Protein AF-A0A7V5PXX8-F1 (afdb_monomer_lite)

Structure (mmCIF, N/CA/C/O backbone):
data_AF-A0A7V5PXX8-F1
#
_entry.id   AF-A0A7V5PXX8-F1
#
loop_
_atom_site.group_PDB
_atom_site.id
_atom_site.type_symbol
_atom_site.label_atom_id
_atom_site.label_alt_id
_atom_site.label_comp_id
_atom_site.label_asym_id
_atom_site.label_entity_id
_atom_site.label_seq_id
_atom_site.pdbx_PDB_ins_code
_atom_site.Cartn_x
_atom_site.Cartn_y
_atom_site.Cartn_z
_atom_site.occupancy
_atom_site.B_iso_or_equiv
_atom_site.auth_seq_id
_atom_site.auth_comp_id
_atom_site.auth_asym_id
_atom_site.auth_atom_id
_atom_site.pdbx_PDB_model_num
ATOM 1 N N . MET A 1 1 ? 6.708 -1.322 14.757 1.00 87.81 1 MET A N 1
ATOM 2 C CA . MET A 1 1 ? 5.389 -0.901 15.282 1.00 87.81 1 MET A CA 1
ATOM 3 C C . MET A 1 1 ? 5.395 0.615 15.284 1.00 87.81 1 MET A C 1
ATOM 5 O O . MET A 1 1 ? 6.443 1.170 15.577 1.00 87.81 1 MET A O 1
ATOM 9 N N . TRP A 1 2 ? 4.291 1.240 14.886 1.00 95.25 2 TRP A N 1
ATOM 10 C CA . TRP A 1 2 ? 4.149 2.684 14.737 1.00 95.25 2 TRP A CA 1
ATOM 11 C C . TRP A 1 2 ? 3.068 3.132 15.713 1.00 95.25 2 TRP A C 1
ATOM 13 O O . TRP A 1 2 ? 1.995 2.532 15.759 1.00 95.25 2 TRP A O 1
ATOM 23 N N . ASP A 1 3 ? 3.369 4.158 16.490 1.00 96.81 3 ASP A N 1
ATOM 24 C CA . ASP A 1 3 ? 2.485 4.805 17.465 1.00 96.81 3 ASP A CA 1
ATOM 25 C C . ASP A 1 3 ? 1.883 6.116 16.927 1.00 96.81 3 ASP A C 1
ATOM 27 O O . ASP A 1 3 ? 1.147 6.814 17.620 1.00 96.81 3 ASP A O 1
ATOM 31 N N . SER A 1 4 ? 2.161 6.433 15.661 1.00 97.25 4 SER A N 1
ATOM 32 C CA . SER A 1 4 ? 1.631 7.586 14.941 1.00 97.25 4 SER A CA 1
ATOM 33 C C . SER A 1 4 ? 1.328 7.242 13.477 1.00 97.25 4 SER A C 1
ATOM 35 O O . SER A 1 4 ? 1.958 6.341 12.902 1.00 97.25 4 SER A O 1
ATOM 37 N N . PRO A 1 5 ? 0.354 7.933 12.853 1.00 97.31 5 PRO A N 1
ATOM 38 C CA . PRO A 1 5 ? 0.097 7.795 11.426 1.00 97.31 5 PRO A CA 1
ATOM 39 C C . PRO A 1 5 ? 1.306 8.262 10.609 1.00 97.31 5 PRO A C 1
ATOM 41 O O . PRO A 1 5 ? 2.093 9.108 11.033 1.00 97.31 5 PRO A O 1
ATOM 44 N N . SER A 1 6 ? 1.445 7.727 9.402 1.00 97.19 6 SER A N 1
ATOM 45 C CA . SER A 1 6 ? 2.572 8.029 8.520 1.00 97.19 6 SER A CA 1
ATOM 46 C C . SER A 1 6 ? 2.203 9.110 7.511 1.00 97.19 6 SER A C 1
ATOM 48 O O . SER A 1 6 ? 1.180 9.021 6.837 1.00 97.19 6 SER A O 1
ATOM 50 N N . ARG A 1 7 ? 3.054 10.133 7.379 1.00 95.12 7 ARG A N 1
ATOM 51 C CA . ARG A 1 7 ? 2.859 11.232 6.416 1.00 95.12 7 ARG A CA 1
ATOM 52 C C . ARG A 1 7 ? 2.931 10.755 4.964 1.00 95.12 7 ARG A C 1
ATOM 54 O O . ARG A 1 7 ? 2.275 11.318 4.096 1.00 95.12 7 ARG A O 1
ATOM 61 N N . ASP A 1 8 ? 3.765 9.758 4.703 1.00 94.06 8 ASP A N 1
ATOM 62 C CA . ASP A 1 8 ? 4.087 9.280 3.366 1.00 94.06 8 ASP A CA 1
ATOM 63 C C . ASP A 1 8 ? 4.500 7.798 3.394 1.00 94.06 8 ASP A C 1
ATOM 65 O O . ASP A 1 8 ? 4.494 7.130 4.433 1.00 94.06 8 ASP A O 1
ATOM 69 N N . ALA A 1 9 ? 4.856 7.278 2.219 1.00 93.94 9 ALA A N 1
ATOM 70 C CA . ALA A 1 9 ? 5.164 5.870 2.014 1.00 93.94 9 ALA A CA 1
ATOM 71 C C . ALA A 1 9 ? 6.408 5.370 2.776 1.00 93.94 9 ALA A C 1
ATOM 73 O O . ALA A 1 9 ? 6.590 4.154 2.878 1.00 93.94 9 ALA A O 1
ATOM 74 N N . PHE A 1 10 ? 7.247 6.252 3.337 1.00 94.19 10 PHE A N 1
ATOM 75 C CA . PHE A 1 10 ? 8.399 5.826 4.141 1.00 94.19 10 PHE A CA 1
ATOM 76 C C . PHE A 1 10 ? 7.980 5.145 5.450 1.00 94.19 10 PHE A C 1
ATOM 78 O O . PHE A 1 10 ? 8.736 4.341 5.986 1.00 94.19 10 PHE A O 1
ATOM 85 N N . GLY A 1 11 ? 6.764 5.407 5.939 1.00 94.19 11 GLY A N 1
ATOM 86 C CA . GLY A 1 11 ? 6.184 4.705 7.087 1.00 94.19 11 GLY A CA 1
ATOM 87 C C . GLY A 1 11 ? 5.391 3.443 6.728 1.00 94.19 11 GLY A C 1
ATOM 88 O O . GLY A 1 11 ? 4.678 2.902 7.574 1.00 94.19 11 GLY A O 1
ATOM 89 N N . SER A 1 12 ? 5.468 2.983 5.476 1.00 96.75 12 SER A N 1
ATOM 90 C CA . SER A 1 12 ? 4.686 1.837 5.013 1.00 96.75 12 SER A CA 1
ATOM 91 C C . SER A 1 12 ? 5.174 0.497 5.554 1.00 96.75 12 SER A C 1
ATOM 93 O O . SER A 1 12 ? 6.360 0.266 5.788 1.00 96.75 12 SER A O 1
ATOM 95 N N . MET A 1 13 ? 4.225 -0.419 5.715 1.00 97.38 13 MET A N 1
ATOM 96 C CA . MET A 1 13 ? 4.478 -1.820 6.014 1.00 97.38 13 MET A CA 1
ATOM 97 C C . MET A 1 13 ? 4.368 -2.632 4.727 1.00 97.38 13 MET A C 1
ATOM 99 O O . MET A 1 13 ? 3.307 -2.605 4.092 1.00 97.38 13 MET A O 1
ATOM 103 N N . PRO A 1 14 ? 5.432 -3.344 4.328 1.00 96.69 14 PRO A N 1
ATOM 104 C CA . PRO A 1 14 ? 5.365 -4.272 3.215 1.00 96.69 14 PRO A CA 1
ATOM 105 C C . PRO A 1 14 ? 4.707 -5.588 3.647 1.00 96.69 14 PRO A C 1
ATOM 107 O O . PRO A 1 14 ? 5.037 -6.141 4.695 1.00 96.69 14 PRO A O 1
ATOM 110 N N . LEU A 1 15 ? 3.797 -6.106 2.825 1.00 97.69 15 LEU A N 1
ATOM 111 C CA . LEU A 1 15 ? 3.202 -7.439 2.962 1.00 97.69 15 LEU A CA 1
ATOM 112 C C . LEU A 1 15 ? 2.752 -7.969 1.596 1.00 97.69 15 LEU A C 1
ATOM 114 O O . LEU A 1 15 ? 2.700 -7.219 0.623 1.00 97.69 15 LEU A O 1
ATOM 118 N N . GLY A 1 16 ? 2.469 -9.265 1.489 1.00 97.44 16 GLY A N 1
ATOM 119 C CA . GLY A 1 16 ? 2.127 -9.885 0.211 1.00 97.44 16 GLY A CA 1
ATOM 120 C C . GLY A 1 16 ? 1.969 -11.398 0.293 1.00 97.44 16 GLY A C 1
ATOM 121 O O . GLY A 1 16 ? 2.219 -11.993 1.338 1.00 97.44 16 GLY A O 1
ATOM 122 N N . ASN A 1 17 ? 1.589 -12.007 -0.829 1.00 97.00 17 ASN A N 1
ATOM 123 C CA . ASN A 1 17 ? 1.401 -13.457 -0.973 1.00 97.00 17 ASN A CA 1
ATOM 124 C C . ASN A 1 17 ? 2.449 -14.121 -1.892 1.00 97.00 17 ASN A C 1
ATOM 126 O O . ASN A 1 17 ? 2.256 -15.239 -2.354 1.00 97.00 17 ASN A O 1
ATOM 130 N N . GLY A 1 18 ? 3.539 -13.415 -2.204 1.00 94.62 18 GLY A N 1
ATOM 131 C CA . GLY A 1 18 ? 4.590 -13.878 -3.118 1.00 94.62 18 GLY A CA 1
ATOM 132 C C . GLY A 1 18 ? 4.375 -13.488 -4.583 1.00 94.62 18 GLY A C 1
ATOM 133 O O . GLY A 1 18 ? 5.355 -13.357 -5.308 1.00 94.62 18 GLY A O 1
ATOM 134 N N . GLN A 1 19 ? 3.136 -13.211 -5.001 1.00 95.75 19 GLN A N 1
ATOM 135 C CA . GLN A 1 19 ? 2.830 -12.673 -6.331 1.00 95.75 19 GLN A CA 1
ATOM 136 C C . GLN A 1 19 ? 2.412 -11.202 -6.266 1.00 95.75 19 GLN A C 1
ATOM 138 O O . GLN A 1 19 ? 2.927 -10.373 -7.013 1.00 95.75 19 GLN A O 1
ATOM 143 N N . ILE A 1 20 ? 1.473 -10.875 -5.378 1.00 97.88 20 ILE A N 1
ATOM 144 C CA . ILE A 1 20 ? 1.003 -9.520 -5.095 1.00 97.88 20 ILE A CA 1
ATOM 145 C C . ILE A 1 20 ? 1.734 -9.019 -3.853 1.00 97.88 20 ILE A C 1
ATOM 147 O O . ILE A 1 20 ? 1.746 -9.676 -2.809 1.00 97.88 20 ILE A O 1
ATOM 151 N N . GLY A 1 21 ? 2.323 -7.834 -3.969 1.00 97.38 21 GLY A N 1
ATOM 152 C CA . GLY A 1 21 ? 2.951 -7.113 -2.872 1.00 97.38 21 GLY A CA 1
ATOM 153 C C . GLY A 1 21 ? 2.279 -5.765 -2.662 1.00 97.38 21 GLY A C 1
ATOM 154 O O . GLY A 1 21 ? 1.936 -5.073 -3.622 1.00 97.38 21 GLY A O 1
ATOM 155 N N . VAL A 1 22 ? 2.127 -5.366 -1.405 1.00 97.88 22 VAL A N 1
ATOM 156 C CA . VAL A 1 22 ? 1.565 -4.072 -1.031 1.00 97.88 22 VAL A CA 1
ATOM 157 C C . VAL A 1 22 ? 2.467 -3.339 -0.053 1.00 97.88 22 VAL A C 1
ATOM 159 O O . VAL A 1 22 ? 3.101 -3.942 0.809 1.00 97.88 22 VAL A O 1
ATOM 162 N N . ASN A 1 23 ? 2.515 -2.019 -0.197 1.00 97.81 23 ASN A N 1
ATOM 163 C CA . ASN A 1 23 ? 3.129 -1.104 0.761 1.00 97.81 23 ASN A CA 1
ATOM 164 C C . ASN A 1 23 ? 2.000 -0.279 1.367 1.00 97.81 23 ASN A C 1
ATOM 166 O O . ASN A 1 23 ? 1.459 0.568 0.661 1.00 97.81 23 ASN A O 1
ATOM 170 N N . ALA A 1 24 ? 1.626 -0.542 2.618 1.00 98.31 24 ALA A N 1
ATOM 171 C CA . ALA A 1 24 ? 0.422 0.021 3.229 1.00 98.31 24 ALA A CA 1
ATOM 172 C C . ALA A 1 24 ? 0.727 0.876 4.467 1.00 98.31 24 ALA A C 1
ATOM 174 O O . ALA A 1 24 ? 1.602 0.528 5.260 1.00 98.31 24 ALA A O 1
ATOM 175 N N . TRP A 1 25 ? 0.008 1.986 4.639 1.00 98.25 25 TRP A N 1
ATOM 176 C CA . TRP A 1 25 ? 0.068 2.838 5.831 1.00 98.25 25 TRP A CA 1
ATOM 177 C C . TRP A 1 25 ? -1.231 3.623 6.032 1.00 98.25 25 TRP A C 1
ATOM 179 O O . TRP A 1 25 ? -2.005 3.822 5.097 1.00 98.25 25 TRP A O 1
ATOM 189 N N . VAL A 1 26 ? -1.461 4.091 7.256 1.00 98.31 26 VAL A N 1
ATOM 190 C CA . VAL A 1 26 ? -2.529 5.043 7.578 1.00 98.31 26 VAL A CA 1
ATOM 191 C C . VAL A 1 26 ? -1.962 6.462 7.602 1.00 98.31 26 VAL A C 1
ATOM 193 O O . VAL A 1 26 ? -0.962 6.725 8.271 1.00 98.31 26 VAL A O 1
ATOM 196 N N . GLU A 1 27 ? -2.597 7.372 6.868 1.00 97.69 27 GLU A N 1
ATOM 197 C CA . GLU A 1 27 ? -2.282 8.806 6.859 1.00 97.69 27 GLU A CA 1
ATOM 198 C C . GLU A 1 27 ? -2.889 9.532 8.078 1.00 97.69 27 GLU A C 1
ATOM 200 O O . GLU A 1 27 ? -3.846 9.030 8.671 1.00 97.69 27 GLU A O 1
ATOM 205 N N . PRO A 1 28 ? -2.422 10.749 8.439 1.00 97.00 28 PRO A N 1
ATOM 206 C CA . PRO A 1 28 ? -3.004 11.540 9.536 1.00 97.00 28 PRO A CA 1
ATOM 207 C C . PRO A 1 28 ? -4.499 11.866 9.381 1.00 97.00 28 PRO A C 1
ATOM 209 O O . PRO A 1 28 ? -5.167 12.236 10.338 1.00 97.00 28 PRO A O 1
ATOM 212 N N . SER A 1 29 ? -5.040 11.725 8.172 1.00 95.75 29 SER A N 1
ATOM 213 C CA . SER A 1 29 ? -6.475 11.824 7.885 1.00 95.75 29 SER A CA 1
ATOM 214 C C . SER A 1 29 ? -7.291 10.622 8.393 1.00 95.75 29 SER A C 1
ATOM 216 O O . SER A 1 29 ? -8.518 10.654 8.353 1.00 95.75 29 SER A O 1
ATOM 218 N N . GLY A 1 30 ? -6.639 9.539 8.831 1.00 96.12 30 GLY A N 1
ATOM 219 C CA . GLY A 1 30 ? -7.280 8.259 9.145 1.00 96.12 30 GLY A CA 1
ATOM 220 C C . GLY A 1 30 ? -7.605 7.416 7.911 1.00 96.12 30 GLY A C 1
ATOM 221 O O . GLY A 1 30 ? -8.309 6.414 8.021 1.00 96.12 30 GLY A O 1
ATOM 222 N N . HIS A 1 31 ? -7.112 7.807 6.734 1.00 97.19 31 HIS A N 1
ATOM 223 C CA . HIS A 1 31 ? -7.237 7.014 5.518 1.00 97.19 31 HIS A CA 1
ATOM 224 C C . HIS A 1 31 ? -6.159 5.937 5.471 1.00 97.19 31 HIS A C 1
ATOM 226 O O . HIS A 1 31 ? -4.976 6.234 5.637 1.00 97.19 31 HIS A O 1
ATOM 232 N N . LEU A 1 32 ? -6.557 4.703 5.170 1.00 98.19 32 LEU A N 1
ATOM 233 C CA . LEU A 1 32 ? -5.611 3.667 4.777 1.00 98.19 32 LEU A CA 1
ATOM 234 C C . LEU A 1 32 ? -5.272 3.857 3.309 1.00 98.19 32 LEU A C 1
ATOM 236 O O . LEU A 1 32 ? -6.161 3.945 2.464 1.00 98.19 32 LEU A O 1
ATOM 240 N N . VAL A 1 33 ? -3.987 3.884 3.003 1.00 98.12 33 VAL A N 1
ATOM 241 C CA . VAL A 1 33 ? -3.487 3.959 1.638 1.00 98.12 33 VAL A CA 1
ATOM 242 C C . VAL A 1 33 ? -2.470 2.858 1.409 1.00 98.12 33 VAL A C 1
ATOM 244 O O . VAL A 1 33 ? -1.711 2.488 2.307 1.00 98.12 33 VAL A O 1
ATOM 247 N N . PHE A 1 34 ? -2.464 2.304 0.203 1.00 98.06 34 PHE A N 1
ATOM 248 C CA . PHE A 1 34 ? -1.467 1.314 -0.165 1.00 98.06 34 PHE A CA 1
ATOM 249 C C . PHE A 1 34 ? -1.160 1.308 -1.654 1.00 98.06 34 PHE A C 1
ATOM 251 O O . PHE A 1 34 ? -2.022 1.587 -2.485 1.00 98.06 34 PHE A O 1
ATOM 258 N N . TYR A 1 35 ? 0.078 0.961 -1.991 1.00 97.00 35 TYR A N 1
ATOM 259 C CA . TYR A 1 35 ? 0.473 0.678 -3.369 1.00 97.00 35 TYR A CA 1
ATOM 260 C C . TYR A 1 35 ? 0.284 -0.791 -3.690 1.00 97.00 35 TYR A C 1
ATOM 262 O O . TYR A 1 35 ? 0.595 -1.634 -2.852 1.00 97.00 35 TYR A O 1
ATOM 270 N N . ILE A 1 36 ? -0.144 -1.091 -4.913 1.00 96.19 36 ILE A N 1
ATOM 271 C CA . ILE A 1 36 ? -0.220 -2.458 -5.431 1.00 96.19 36 ILE A CA 1
ATOM 272 C C . ILE A 1 36 ? 0.975 -2.699 -6.352 1.00 96.19 36 ILE A C 1
ATOM 274 O O . ILE A 1 36 ? 1.224 -1.922 -7.271 1.00 96.19 36 ILE A O 1
ATOM 278 N N . GLY A 1 37 ? 1.720 -3.774 -6.119 1.00 95.00 37 GLY A N 1
ATOM 279 C CA . GLY A 1 37 ? 2.696 -4.322 -7.057 1.00 95.00 37 GLY A CA 1
ATOM 280 C C . GLY A 1 37 ? 2.403 -5.793 -7.331 1.00 95.00 37 GLY A C 1
ATOM 281 O O . GLY A 1 37 ? 1.845 -6.484 -6.477 1.00 95.00 37 GLY A O 1
ATOM 282 N N . ARG A 1 38 ? 2.794 -6.273 -8.511 1.00 95.19 38 ARG A N 1
ATOM 283 C CA . ARG A 1 38 ? 2.746 -7.693 -8.865 1.00 95.19 38 ARG A CA 1
ATOM 284 C C . ARG A 1 38 ? 4.085 -8.097 -9.475 1.00 95.19 38 ARG A C 1
ATOM 286 O O . ARG A 1 38 ? 4.760 -7.261 -10.057 1.00 95.19 38 ARG A O 1
ATOM 293 N N . THR A 1 39 ? 4.504 -9.348 -9.344 1.00 94.38 39 THR A N 1
ATOM 294 C CA . THR A 1 39 ? 5.804 -9.810 -9.883 1.00 94.38 39 THR A CA 1
ATOM 295 C C . THR A 1 39 ? 5.914 -9.709 -11.408 1.00 94.38 39 THR A C 1
ATOM 297 O O . THR A 1 39 ? 7.010 -9.713 -11.962 1.00 94.38 39 THR A O 1
ATOM 300 N N . ASP A 1 40 ? 4.778 -9.615 -12.087 1.00 93.75 40 ASP A N 1
ATOM 301 C CA . ASP A 1 40 ? 4.634 -9.545 -13.536 1.00 93.75 40 ASP A CA 1
ATOM 302 C C . ASP A 1 40 ? 4.005 -8.214 -14.010 1.00 93.75 40 ASP A C 1
ATOM 304 O O . ASP A 1 40 ? 3.563 -8.123 -15.153 1.00 93.75 40 ASP A O 1
ATOM 308 N N . SER A 1 41 ? 3.971 -7.162 -13.177 1.00 92.81 41 SER A N 1
ATOM 309 C CA . SER A 1 41 ? 3.502 -5.824 -13.582 1.00 92.81 41 SER A CA 1
ATOM 310 C C . SER A 1 41 ? 4.578 -5.032 -14.334 1.00 92.81 41 SER A C 1
ATOM 312 O O . SER A 1 41 ? 4.953 -3.929 -13.933 1.00 92.81 41 SER A O 1
ATOM 314 N N . TRP A 1 42 ? 5.097 -5.617 -15.413 1.00 91.56 42 TRP A N 1
ATOM 315 C CA . TRP A 1 42 ? 6.117 -5.004 -16.262 1.00 91.56 42 TRP A CA 1
ATOM 316 C C . TRP A 1 42 ? 5.495 -4.042 -17.273 1.00 91.56 42 TRP A C 1
ATOM 318 O O . TRP A 1 42 ? 4.510 -4.369 -17.933 1.00 91.56 42 TRP A O 1
ATOM 328 N N . GLY A 1 43 ? 6.083 -2.853 -17.385 1.00 88.75 43 GLY A N 1
ATOM 329 C CA . GLY A 1 43 ? 5.771 -1.896 -18.443 1.00 88.75 43 GLY A CA 1
ATOM 330 C C . GLY A 1 43 ? 6.474 -2.227 -19.760 1.00 88.75 43 GLY A C 1
ATOM 331 O O . GLY A 1 43 ? 7.440 -2.989 -19.794 1.00 88.75 43 GLY A O 1
ATOM 332 N N . ASP A 1 44 ? 6.024 -1.576 -20.827 1.00 88.62 44 ASP A N 1
ATOM 333 C CA . ASP A 1 44 ? 6.613 -1.591 -22.175 1.00 88.62 44 ASP A CA 1
ATOM 334 C C . ASP A 1 44 ? 8.110 -1.240 -22.209 1.00 88.62 44 ASP A C 1
ATOM 336 O O . ASP A 1 44 ? 8.860 -1.777 -23.019 1.00 88.62 44 ASP A O 1
ATOM 340 N N . ASN A 1 45 ? 8.562 -0.404 -21.276 1.00 90.75 45 ASN A N 1
ATOM 341 C CA . ASN A 1 45 ? 9.967 -0.023 -21.131 1.00 90.75 45 ASN A CA 1
ATOM 342 C C . ASN A 1 45 ? 10.826 -1.046 -20.368 1.00 90.75 45 ASN A C 1
ATOM 344 O O . ASN A 1 45 ? 11.996 -0.775 -20.105 1.00 90.75 45 ASN A O 1
ATOM 348 N N . GLY A 1 46 ? 10.273 -2.203 -19.988 1.00 89.62 46 GLY A N 1
ATOM 349 C CA . GLY A 1 46 ? 11.004 -3.227 -19.237 1.00 89.62 46 GLY A CA 1
ATOM 350 C C . GLY A 1 46 ? 11.235 -2.858 -17.771 1.00 89.62 46 GLY A C 1
ATOM 351 O O . GLY A 1 46 ? 12.222 -3.275 -17.178 1.00 89.62 46 GLY A O 1
ATOM 352 N N . ARG A 1 47 ? 10.323 -2.090 -17.163 1.00 89.50 47 ARG A N 1
ATOM 353 C CA . ARG A 1 47 ? 10.372 -1.729 -15.736 1.00 89.50 47 ARG A CA 1
ATOM 354 C C . ARG A 1 47 ? 9.287 -2.443 -14.949 1.00 89.50 47 ARG A C 1
ATOM 356 O O . ARG A 1 47 ? 8.147 -2.505 -15.405 1.00 89.50 47 ARG A O 1
ATOM 363 N N . LEU A 1 48 ? 9.609 -2.901 -13.740 1.00 90.19 48 LEU A N 1
ATOM 364 C CA . LEU A 1 48 ? 8.606 -3.395 -12.799 1.00 90.19 48 LEU A CA 1
ATOM 365 C C . LEU A 1 48 ? 7.862 -2.210 -12.168 1.00 90.19 48 LEU A C 1
ATOM 367 O O . LEU A 1 48 ? 8.456 -1.389 -11.469 1.00 90.19 48 LEU A O 1
ATOM 371 N N . LEU A 1 49 ? 6.556 -2.112 -12.407 1.00 90.56 49 LEU A N 1
ATOM 372 C CA . LEU A 1 49 ? 5.746 -0.961 -12.012 1.00 90.56 49 LEU A CA 1
ATOM 373 C C . LEU A 1 49 ? 4.870 -1.268 -10.797 1.00 90.56 49 LEU A C 1
ATOM 375 O O . LEU A 1 49 ? 4.392 -2.389 -10.616 1.00 90.56 49 LEU A O 1
ATOM 379 N N . LYS A 1 50 ? 4.575 -0.241 -9.993 1.00 91.75 50 LYS A N 1
ATOM 380 C CA . LYS A 1 50 ? 3.383 -0.271 -9.136 1.00 91.75 50 LYS A CA 1
ATOM 381 C C . LYS A 1 50 ? 2.159 0.001 -10.012 1.00 91.75 50 LYS A C 1
ATOM 383 O O . LYS A 1 50 ? 2.163 0.937 -10.811 1.00 91.75 50 LYS A O 1
ATOM 388 N N . LEU A 1 51 ? 1.116 -0.800 -9.828 1.00 91.12 51 LEU A N 1
ATOM 389 C CA . LEU A 1 51 ? -0.126 -0.723 -10.598 1.00 91.12 51 LEU A CA 1
ATOM 390 C C . LEU A 1 51 ? -0.969 0.503 -10.231 1.00 91.12 51 LEU A C 1
ATOM 392 O O . LEU A 1 51 ? -1.716 1.008 -11.058 1.00 91.12 51 LEU A O 1
ATOM 396 N N . GLY A 1 52 ? -0.842 0.997 -9.001 1.00 92.38 52 GLY A N 1
ATOM 397 C CA . GLY A 1 52 ? -1.531 2.199 -8.547 1.00 92.38 52 GLY A CA 1
ATOM 398 C C . GLY A 1 52 ? -1.546 2.315 -7.030 1.00 92.38 52 GLY A C 1
ATOM 399 O O . GLY A 1 52 ? -1.067 1.421 -6.317 1.00 92.38 52 GLY A O 1
ATOM 400 N N . ARG A 1 53 ? -2.110 3.424 -6.539 1.00 95.31 53 ARG A N 1
ATOM 401 C CA . ARG A 1 53 ? -2.426 3.619 -5.122 1.00 95.31 53 ARG A CA 1
ATOM 402 C C . ARG A 1 53 ? -3.912 3.373 -4.896 1.00 95.31 53 ARG A C 1
ATOM 404 O O . ARG A 1 53 ? -4.739 3.884 -5.637 1.00 95.31 53 ARG A O 1
ATOM 411 N N . VAL A 1 54 ? -4.255 2.634 -3.853 1.00 97.31 54 VAL A N 1
ATOM 412 C CA . VAL A 1 54 ? -5.628 2.518 -3.359 1.00 97.31 54 VAL A CA 1
ATOM 413 C C . VAL A 1 54 ? -5.754 3.320 -2.075 1.00 97.31 54 VAL A C 1
ATOM 415 O O . VAL A 1 54 ? -4.849 3.299 -1.239 1.00 97.31 54 VAL A O 1
ATOM 418 N N . ARG A 1 55 ? -6.880 4.014 -1.921 1.00 98.12 55 ARG A N 1
ATOM 419 C CA . ARG A 1 55 ? -7.277 4.737 -0.716 1.00 98.12 55 ARG A CA 1
ATOM 420 C C . ARG A 1 55 ? -8.581 4.164 -0.181 1.00 98.12 55 ARG A C 1
ATOM 422 O O . ARG A 1 55 ? -9.557 4.054 -0.918 1.00 98.12 55 ARG A O 1
ATOM 429 N N . ILE A 1 56 ? -8.597 3.860 1.112 1.00 98.25 56 ILE A N 1
ATOM 430 C CA . ILE A 1 56 ? -9.796 3.529 1.876 1.00 98.25 56 ILE A CA 1
ATOM 431 C C . ILE A 1 56 ? -10.0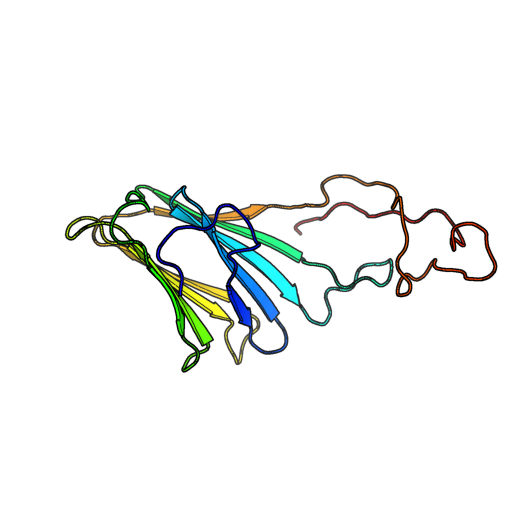72 4.681 2.843 1.00 98.25 56 ILE A C 1
ATOM 433 O O . ILE A 1 56 ? -9.295 4.934 3.768 1.00 98.25 56 ILE A O 1
ATOM 437 N N . SER A 1 57 ? -11.178 5.382 2.616 1.00 98.12 57 SER A N 1
ATOM 438 C CA . SER A 1 57 ? -11.634 6.512 3.427 1.00 98.12 57 SER A CA 1
ATOM 439 C C . SER A 1 57 ? -12.792 6.099 4.323 1.00 98.12 57 SER A C 1
ATOM 441 O O . SER A 1 57 ? -13.687 5.380 3.884 1.00 98.12 57 SER A O 1
ATOM 443 N N . LEU A 1 58 ? -12.786 6.578 5.567 1.00 97.25 58 LEU A N 1
ATOM 444 C CA . LEU A 1 58 ? -13.821 6.299 6.560 1.00 97.25 58 LEU A CA 1
ATOM 445 C C . LEU A 1 58 ? -14.597 7.578 6.883 1.00 97.25 58 LEU A C 1
ATOM 447 O O . LEU A 1 58 ? -13.991 8.620 7.129 1.00 97.25 58 LEU A O 1
ATOM 451 N N . SER A 1 59 ? -15.927 7.507 6.907 1.00 96.12 59 SER A N 1
ATOM 452 C CA . SER A 1 59 ? -16.785 8.642 7.259 1.00 96.12 59 SER A CA 1
ATOM 453 C C . SER A 1 59 ? -17.955 8.208 8.155 1.00 96.12 59 SER A C 1
ATOM 455 O O . SER A 1 59 ? -18.800 7.430 7.708 1.00 96.12 59 SER A O 1
ATOM 457 N N . PRO A 1 60 ? -18.030 8.680 9.414 1.00 94.50 60 PRO A N 1
ATOM 458 C CA . PRO A 1 60 ? -17.000 9.444 10.124 1.00 94.50 60 PRO A CA 1
ATOM 459 C C . PRO A 1 60 ? -15.767 8.585 10.461 1.00 94.50 60 PRO A C 1
ATOM 461 O O . PRO A 1 60 ? -15.885 7.375 10.663 1.00 94.50 60 PRO A O 1
ATOM 464 N N . SER A 1 61 ? -14.601 9.229 10.578 1.00 92.44 61 SER A N 1
ATOM 465 C CA . SER A 1 61 ? -13.362 8.633 11.101 1.00 92.44 61 SER A CA 1
ATOM 466 C C . SER A 1 61 ? -12.957 9.331 12.406 1.00 92.44 61 SER A C 1
ATOM 468 O O . SER A 1 61 ? -13.011 10.564 12.461 1.00 92.44 61 SER A O 1
ATOM 470 N N . PRO A 1 62 ? -12.562 8.600 13.464 1.00 93.88 62 PRO A N 1
ATOM 471 C CA . PRO A 1 62 ? -12.010 9.213 14.669 1.00 93.88 62 PRO A CA 1
ATOM 472 C C . PRO A 1 62 ? -10.627 9.825 14.386 1.00 93.88 62 PRO A C 1
ATOM 474 O O . PRO A 1 62 ? -9.930 9.415 13.457 1.00 93.88 62 PRO A O 1
ATOM 477 N N . SER A 1 63 ? -10.200 10.784 15.215 1.00 94.38 63 SER A N 1
ATOM 478 C CA . SER A 1 63 ? -8.857 11.375 15.097 1.00 94.38 63 SER A CA 1
ATOM 479 C C . SER A 1 63 ? -7.767 10.327 15.343 1.00 94.38 63 SER A C 1
ATOM 481 O O . SER A 1 63 ? -7.784 9.633 16.364 1.00 94.38 63 SER A O 1
ATOM 483 N N . THR A 1 64 ? -6.788 10.255 14.439 1.00 95.31 64 THR A N 1
ATOM 484 C CA . THR A 1 64 ? -5.596 9.400 14.561 1.00 95.31 64 THR A CA 1
ATOM 485 C C . THR A 1 64 ? -4.607 9.884 15.619 1.00 95.31 64 THR A C 1
ATOM 487 O O . THR A 1 64 ? -3.605 9.226 15.850 1.00 95.31 64 THR A O 1
ATOM 490 N N . GLU A 1 65 ? -4.845 11.014 16.283 1.00 93.25 65 GLU A N 1
ATOM 491 C CA . GLU A 1 65 ? -4.027 11.445 17.428 1.00 93.25 65 GLU A CA 1
ATOM 492 C C . GLU A 1 65 ? -4.385 10.675 18.710 1.00 93.25 65 GLU A C 1
ATOM 494 O O . GLU A 1 65 ? -3.642 10.682 19.690 1.00 93.25 65 GLU A O 1
ATOM 499 N N . LYS A 1 66 ? -5.536 9.989 18.723 1.00 92.19 66 LYS A N 1
ATOM 500 C CA . LYS A 1 66 ? -6.019 9.237 19.883 1.00 92.19 66 LYS A CA 1
ATOM 501 C C . LYS A 1 66 ? -5.636 7.766 19.773 1.00 92.19 66 LYS A C 1
ATOM 503 O O . LYS A 1 66 ? -6.234 7.038 18.983 1.00 92.19 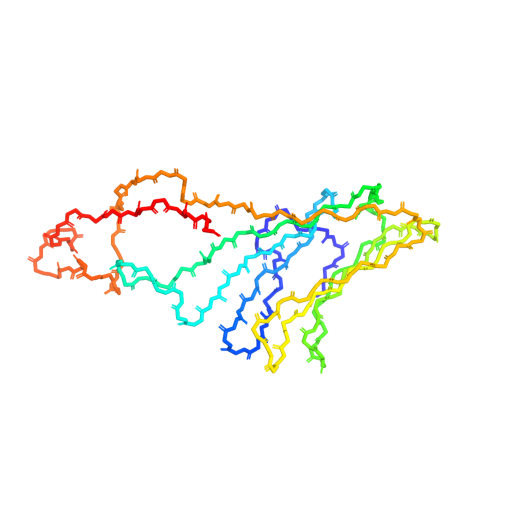66 LYS A O 1
ATOM 508 N N . GLN A 1 67 ? -4.720 7.327 20.640 1.00 94.56 67 GLN A N 1
ATOM 509 C CA . GLN A 1 67 ? -4.384 5.909 20.849 1.00 94.56 67 GLN A CA 1
ATOM 510 C C . GLN A 1 67 ? -4.073 5.164 19.540 1.00 94.56 67 GLN A C 1
ATOM 512 O O . GLN A 1 67 ? -4.577 4.063 19.307 1.00 94.56 67 GLN A O 1
ATOM 517 N N . PHE A 1 68 ? -3.290 5.791 18.663 1.00 97.94 68 PHE A N 1
ATOM 518 C CA . PHE A 1 68 ? -2.933 5.188 17.390 1.00 97.94 68 PHE A CA 1
ATOM 519 C C . PHE A 1 68 ? -1.907 4.071 17.571 1.00 97.94 68 PHE A C 1
ATOM 521 O O . PHE A 1 68 ? -0.911 4.210 18.276 1.00 97.94 68 PHE A O 1
ATOM 528 N N . GLU A 1 69 ? -2.147 2.962 16.888 1.00 97.81 69 GLU A N 1
ATOM 529 C CA . GLU A 1 69 ? -1.234 1.838 16.775 1.00 97.81 69 GLU A CA 1
ATOM 530 C C . GLU A 1 69 ? -1.345 1.275 15.360 1.00 97.81 69 GLU A C 1
ATOM 532 O O . GLU A 1 69 ? -2.432 0.913 14.910 1.00 97.81 69 GLU A O 1
ATOM 537 N N . GLN A 1 70 ? -0.218 1.126 14.673 1.00 97.75 70 GLN A N 1
ATOM 538 C CA . GLN A 1 70 ? -0.117 0.354 13.441 1.00 97.75 70 GLN A CA 1
ATOM 539 C C . GLN A 1 70 ? 1.004 -0.674 13.587 1.00 97.75 70 GLN A C 1
ATOM 541 O O . GLN A 1 70 ? 2.138 -0.362 13.977 1.00 97.75 70 GLN A O 1
ATOM 546 N N . ARG A 1 71 ? 0.727 -1.926 13.224 1.00 97.69 71 ARG A N 1
ATOM 547 C CA . ARG 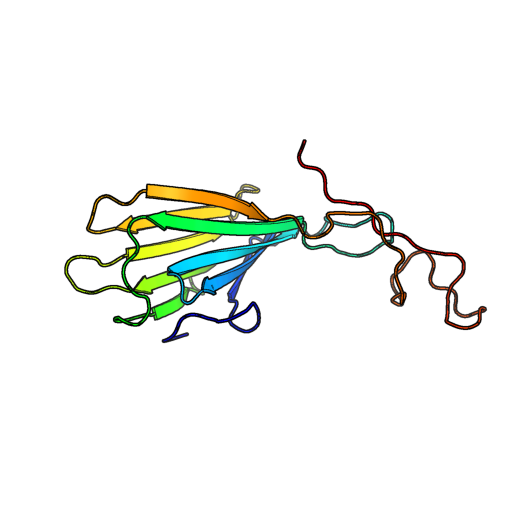A 1 71 ? 1.732 -2.994 13.208 1.00 97.69 71 ARG A CA 1
ATOM 548 C C . ARG A 1 71 ? 1.475 -4.018 12.116 1.00 97.69 71 ARG A C 1
ATOM 550 O O . ARG A 1 71 ? 0.332 -4.308 11.780 1.00 97.69 71 ARG A O 1
ATOM 557 N N . LEU A 1 72 ? 2.556 -4.631 11.648 1.00 97.69 72 LEU A N 1
ATOM 558 C CA . LEU A 1 72 ? 2.504 -5.837 10.839 1.00 97.69 72 LEU A CA 1
ATOM 559 C C . LEU A 1 72 ? 2.604 -7.043 11.773 1.00 97.69 72 LEU A C 1
ATOM 561 O O . LEU A 1 72 ? 3.580 -7.195 12.510 1.00 97.69 72 LEU A O 1
ATOM 565 N N . SER A 1 73 ? 1.578 -7.881 11.778 1.00 96.94 73 SER A N 1
ATOM 566 C CA . SER A 1 73 ? 1.591 -9.162 12.467 1.00 96.94 73 SER A CA 1
ATOM 567 C C . SER A 1 73 ? 2.318 -10.185 11.597 1.00 96.94 73 SER A C 1
ATOM 569 O O . SER A 1 73 ? 1.822 -10.585 10.551 1.00 96.94 73 SER A O 1
ATOM 571 N N . LEU A 1 74 ? 3.515 -10.602 12.015 1.00 95.19 74 LEU A N 1
ATOM 572 C CA . LEU A 1 74 ? 4.338 -11.536 11.234 1.00 95.19 74 LEU A CA 1
ATOM 573 C C . LEU A 1 74 ? 3.792 -12.970 11.238 1.00 95.19 74 LEU A C 1
ATOM 575 O O . LEU A 1 74 ? 4.101 -13.745 10.343 1.00 95.19 74 LEU A O 1
ATOM 579 N N . LYS A 1 75 ? 2.975 -13.323 12.238 1.00 96.19 75 LYS A N 1
ATOM 580 C CA . LYS A 1 75 ? 2.402 -14.668 12.383 1.00 96.19 75 LYS A CA 1
ATOM 581 C C . LYS A 1 75 ? 1.398 -14.999 11.275 1.00 96.19 75 LYS A C 1
ATOM 583 O O . LYS A 1 75 ? 1.297 -16.150 10.872 1.00 96.19 75 LYS A O 1
ATOM 588 N N . ASP A 1 76 ? 0.642 -14.002 10.834 1.00 95.50 76 ASP A N 1
ATOM 589 C CA . ASP A 1 76 ? -0.472 -14.129 9.889 1.00 95.50 76 ASP A CA 1
ATOM 590 C C . ASP A 1 76 ? -0.387 -13.100 8.747 1.00 95.50 76 ASP A C 1
ATOM 592 O O . ASP A 1 76 ? -1.376 -12.847 8.066 1.00 95.50 76 ASP A O 1
ATOM 596 N N . ALA A 1 77 ? 0.786 -12.484 8.558 1.00 96.69 77 ALA A N 1
ATOM 597 C CA . ALA A 1 77 ? 1.084 -11.508 7.507 1.00 96.69 77 ALA A CA 1
ATOM 598 C C . ALA A 1 77 ? 0.035 -10.384 7.360 1.00 96.69 77 ALA A C 1
ATOM 600 O O . ALA A 1 77 ? -0.221 -9.903 6.258 1.00 96.69 77 ALA A O 1
ATOM 601 N N . THR A 1 78 ? -0.571 -9.957 8.471 1.00 98.44 78 THR A N 1
ATOM 602 C CA . THR A 1 78 ? -1.674 -8.988 8.467 1.00 98.44 78 THR A CA 1
ATOM 603 C C . THR A 1 78 ? -1.228 -7.647 9.040 1.00 98.44 78 THR A C 1
ATOM 605 O O . THR A 1 78 ? -0.731 -7.568 10.169 1.00 98.44 78 THR A O 1
ATOM 608 N N . LEU A 1 79 ? -1.441 -6.563 8.293 1.00 98.50 79 LEU A N 1
ATOM 609 C CA . LEU A 1 79 ? -1.364 -5.211 8.840 1.00 98.50 79 LEU A CA 1
ATOM 610 C C . LEU A 1 79 ? -2.588 -4.983 9.720 1.00 98.50 79 LEU A C 1
ATOM 612 O O . LEU A 1 79 ? -3.716 -5.168 9.273 1.00 98.50 79 LEU A O 1
ATOM 616 N N . VAL A 1 80 ? -2.369 -4.552 10.959 1.00 98.50 80 VAL A N 1
ATOM 617 C CA . VAL A 1 80 ? -3.427 -4.139 11.883 1.00 98.50 80 VAL A CA 1
ATOM 618 C C . VAL A 1 80 ? -3.178 -2.692 12.286 1.00 98.50 80 VAL A C 1
ATOM 620 O O . VAL A 1 80 ? -2.114 -2.380 12.822 1.00 98.50 80 VAL A O 1
ATOM 623 N N . ALA A 1 81 ? -4.162 -1.828 12.043 1.00 98.12 81 ALA A N 1
ATOM 624 C CA . ALA A 1 81 ? -4.150 -0.437 12.481 1.00 98.12 81 ALA A CA 1
ATOM 625 C C . ALA A 1 81 ? -5.357 -0.154 13.375 1.00 98.12 81 ALA A C 1
ATOM 627 O O . ALA A 1 81 ? -6.458 -0.642 13.119 1.00 98.12 81 ALA A O 1
ATOM 628 N N . ARG A 1 82 ? -5.156 0.608 14.445 1.00 97.94 82 ARG A N 1
ATOM 629 C CA . ARG A 1 82 ? -6.180 0.945 15.434 1.00 97.94 82 ARG A CA 1
ATOM 630 C C . ARG A 1 82 ? -5.990 2.369 15.900 1.00 97.94 82 ARG A C 1
ATOM 632 O O . ARG A 1 82 ? -4.859 2.786 16.104 1.00 97.94 82 ARG A O 1
ATOM 639 N N . TRP A 1 83 ? -7.087 3.087 16.076 1.00 97.81 83 TRP A N 1
ATOM 640 C CA . TRP A 1 83 ? -7.091 4.421 16.668 1.00 97.81 83 TRP A CA 1
ATOM 641 C C . TRP A 1 83 ? -8.505 4.789 17.125 1.00 97.81 83 TRP A C 1
ATOM 643 O O . TRP A 1 83 ? -9.464 4.042 16.893 1.00 97.81 83 TRP A O 1
ATOM 653 N N . GLY A 1 84 ? -8.630 5.933 17.792 1.00 96.38 84 GLY A N 1
ATOM 654 C CA . GLY A 1 84 ? -9.863 6.376 18.435 1.00 96.38 84 GLY A CA 1
ATOM 655 C C . GLY A 1 84 ? -9.933 5.978 19.911 1.00 96.38 84 GLY A C 1
ATOM 656 O O . GLY A 1 84 ? -9.143 5.179 20.415 1.00 96.38 84 GLY A O 1
ATOM 657 N N . GLY A 1 85 ? -10.872 6.589 20.626 1.00 93.50 85 GLY A N 1
ATOM 658 C CA . GLY A 1 85 ? -11.148 6.319 22.031 1.00 93.50 85 GLY A CA 1
ATOM 659 C C . GLY A 1 85 ? -12.159 5.189 22.226 1.00 93.50 85 GLY A C 1
ATOM 660 O O . GLY A 1 85 ? -12.530 4.467 21.305 1.00 93.50 85 GLY A O 1
ATOM 661 N N . GLN A 1 86 ? -12.632 5.033 23.462 1.00 89.56 86 GLN A N 1
ATOM 662 C CA . GLN A 1 86 ? -13.524 3.935 23.838 1.00 89.56 86 GLN A CA 1
ATOM 663 C C . GLN A 1 86 ? -14.841 3.912 23.039 1.00 89.56 86 GLN A C 1
ATOM 665 O O . GLN A 1 86 ? -15.338 2.827 22.747 1.00 89.56 86 GLN A O 1
ATOM 670 N N . ASP A 1 87 ? -15.375 5.061 22.625 1.00 93.12 87 ASP A N 1
ATOM 671 C CA . ASP A 1 87 ? -16.712 5.156 22.008 1.00 93.12 87 ASP A CA 1
ATOM 672 C C . ASP A 1 87 ? -16.697 5.319 20.482 1.00 93.12 87 ASP A C 1
ATOM 674 O O . ASP A 1 87 ? -17.749 5.367 19.841 1.00 93.12 87 ASP A O 1
ATOM 678 N N . ASP A 1 88 ? -15.518 5.457 19.885 1.00 94.69 88 ASP A N 1
ATOM 679 C CA . ASP A 1 88 ? -15.334 5.697 18.453 1.00 94.69 88 ASP A CA 1
ATOM 680 C C . ASP A 1 88 ? -14.171 4.892 17.860 1.00 94.69 88 ASP A C 1
ATOM 682 O O . ASP A 1 88 ? -13.780 5.142 16.727 1.00 94.69 88 ASP A O 1
ATOM 686 N N . LYS A 1 89 ? -13.644 3.901 18.596 1.00 96.81 89 LYS A N 1
ATOM 687 C CA . LYS A 1 89 ? -12.543 3.042 18.148 1.00 96.81 89 LYS A CA 1
ATOM 688 C C . LYS A 1 89 ? -12.803 2.433 16.771 1.00 96.81 89 LYS A C 1
ATOM 690 O O . LYS A 1 89 ? -13.845 1.809 16.548 1.00 96.81 89 LYS A O 1
ATOM 695 N N . VAL A 1 90 ? -11.779 2.508 15.925 1.00 97.56 90 VAL A N 1
ATOM 696 C CA . VAL A 1 90 ? -11.690 1.821 14.636 1.00 97.56 90 VAL A CA 1
ATOM 697 C C . VAL A 1 90 ? -10.557 0.797 14.674 1.00 97.56 90 VAL A C 1
ATOM 699 O O . VAL A 1 90 ? -9.522 0.999 15.313 1.00 97.56 90 VAL A O 1
ATOM 702 N N . THR A 1 91 ? -10.758 -0.340 14.014 1.00 98.06 91 THR A N 1
ATOM 703 C CA . THR A 1 91 ? -9.717 -1.327 13.717 1.00 98.06 91 THR A CA 1
ATOM 704 C C . THR A 1 91 ? -9.757 -1.670 12.235 1.00 98.06 91 THR A C 1
ATOM 706 O O . THR A 1 91 ? -10.759 -2.171 11.730 1.00 98.06 91 THR A O 1
ATOM 709 N N . LEU A 1 92 ? -8.648 -1.416 11.549 1.00 98.06 92 LEU A N 1
ATOM 710 C CA . LEU A 1 92 ? -8.411 -1.836 10.178 1.00 98.06 92 LEU A CA 1
ATOM 711 C C . LEU A 1 92 ? -7.521 -3.068 10.152 1.00 98.06 92 LEU A C 1
ATOM 713 O O . LEU A 1 92 ? -6.542 -3.158 10.903 1.00 98.06 92 LEU A O 1
ATOM 717 N N . ARG A 1 93 ? -7.830 -3.985 9.240 1.00 98.62 93 ARG A N 1
ATOM 718 C CA . ARG A 1 93 ? -6.939 -5.089 8.886 1.00 98.62 93 ARG A CA 1
ATOM 719 C C . ARG A 1 93 ? -6.759 -5.123 7.386 1.00 98.62 93 ARG A C 1
ATOM 721 O O . ARG A 1 93 ? -7.729 -4.944 6.656 1.00 98.62 93 ARG A O 1
ATOM 728 N N . LEU A 1 94 ? -5.533 -5.365 6.948 1.00 98.75 94 LEU A N 1
ATOM 729 C CA . LEU A 1 94 ? -5.205 -5.563 5.545 1.00 98.75 94 LEU A CA 1
ATOM 730 C C . LEU A 1 94 ? -4.296 -6.780 5.413 1.00 98.75 94 LEU A C 1
ATOM 732 O O . LEU A 1 94 ? -3.302 -6.893 6.133 1.00 98.75 94 LEU A O 1
ATOM 736 N N . TRP A 1 95 ? -4.634 -7.674 4.489 1.00 98.69 95 TRP A N 1
ATOM 737 C CA . TRP A 1 95 ? -3.794 -8.805 4.104 1.00 98.69 95 TRP A CA 1
ATOM 738 C C . TRP A 1 95 ? -3.981 -9.126 2.623 1.00 98.69 95 TRP A C 1
ATOM 740 O O . TRP A 1 95 ? -4.947 -8.702 1.986 1.00 98.69 95 TRP A O 1
ATOM 750 N N . VAL A 1 96 ? -3.036 -9.881 2.075 1.00 98.56 96 VAL A N 1
ATOM 751 C CA . VAL A 1 96 ? -3.126 -10.425 0.720 1.00 98.56 96 VAL A CA 1
ATOM 752 C C . VAL A 1 96 ? -3.431 -11.912 0.852 1.00 98.56 96 VAL A C 1
ATOM 754 O O . VAL A 1 96 ? -2.749 -12.607 1.604 1.00 98.56 96 VAL A O 1
ATOM 757 N N . ASP A 1 97 ? -4.484 -12.385 0.187 1.00 97.94 97 ASP A N 1
ATOM 758 C CA . ASP A 1 97 ? -4.900 -13.788 0.250 1.00 97.94 97 ASP A CA 1
ATOM 759 C C . ASP A 1 97 ? -3.781 -14.694 -0.291 1.00 97.94 97 ASP A C 1
ATOM 761 O O . ASP A 1 97 ? -3.198 -14.427 -1.340 1.00 97.94 97 ASP A O 1
ATOM 765 N N . ALA A 1 98 ? -3.442 -15.752 0.446 1.00 96.12 98 ALA A N 1
ATOM 766 C CA . ALA A 1 98 ? -2.352 -16.657 0.083 1.00 96.12 98 ALA A CA 1
ATOM 767 C C . ALA A 1 98 ? -2.680 -17.558 -1.122 1.00 96.12 98 ALA A C 1
ATOM 769 O O . ALA A 1 98 ? -1.773 -18.017 -1.810 1.00 96.12 98 ALA A O 1
ATOM 770 N N . ASN A 1 99 ? -3.963 -17.819 -1.366 1.00 96.56 99 ASN A N 1
ATOM 771 C CA . ASN A 1 99 ? -4.466 -18.771 -2.354 1.00 96.56 99 ASN A CA 1
ATOM 772 C C . ASN A 1 99 ? -5.188 -18.091 -3.526 1.00 96.56 99 ASN A C 1
ATOM 774 O O . ASN A 1 99 ? -5.419 -18.728 -4.552 1.00 96.56 99 ASN A O 1
ATOM 778 N N . HIS A 1 100 ? -5.540 -16.810 -3.394 1.00 97.06 100 HIS A N 1
ATOM 779 C CA . HIS A 1 100 ? -6.252 -16.047 -4.415 1.00 97.06 100 HIS A CA 1
ATOM 780 C C . HIS A 1 100 ? -5.575 -14.693 -4.670 1.00 97.06 100 HIS A C 1
ATOM 782 O O . HIS A 1 100 ? -4.996 -14.104 -3.758 1.00 97.06 100 HIS A O 1
ATOM 788 N N . PRO A 1 101 ? -5.662 -14.137 -5.892 1.00 95.06 101 PRO A N 1
ATOM 789 C CA . PRO A 1 101 ? -5.080 -12.838 -6.222 1.00 95.06 101 PRO A CA 1
ATOM 790 C C . PRO A 1 101 ? -5.947 -11.678 -5.694 1.00 95.06 101 PRO A C 1
ATOM 792 O O . PRO A 1 101 ? -6.396 -10.825 -6.457 1.00 95.06 101 PRO A O 1
ATOM 795 N N . VAL A 1 102 ? -6.218 -11.660 -4.386 1.00 97.00 102 VAL A N 1
ATOM 796 C CA . VAL A 1 102 ? -7.141 -10.722 -3.734 1.00 97.00 102 VAL A CA 1
ATOM 797 C C . VAL A 1 102 ? -6.450 -10.029 -2.563 1.00 97.00 102 VAL A C 1
ATOM 799 O O . VAL A 1 102 ? -5.801 -10.660 -1.730 1.00 97.00 102 VAL A O 1
ATOM 802 N N . ILE A 1 103 ? -6.609 -8.707 -2.489 1.00 98.25 103 ILE A N 1
ATOM 803 C CA . ILE A 1 103 ? -6.222 -7.902 -1.327 1.00 98.25 103 ILE A CA 1
ATOM 804 C C . ILE A 1 103 ? -7.485 -7.673 -0.504 1.00 98.25 103 ILE A C 1
ATOM 806 O O . ILE A 1 103 ? -8.460 -7.110 -1.003 1.00 98.25 103 ILE A O 1
ATOM 810 N N . HIS A 1 104 ? -7.468 -8.091 0.755 1.00 98.31 104 HIS A N 1
ATOM 811 C CA . HIS A 1 104 ? -8.580 -7.895 1.671 1.00 98.31 104 HIS A CA 1
ATOM 812 C C . HIS A 1 104 ? -8.319 -6.703 2.579 1.00 98.31 104 HIS A C 1
ATOM 814 O O . HIS A 1 104 ? -7.222 -6.538 3.113 1.00 98.31 104 HIS A O 1
ATOM 820 N N . VAL A 1 105 ? -9.365 -5.908 2.796 1.00 98.44 105 VAL A N 1
ATOM 821 C CA . VAL A 1 105 ? -9.403 -4.881 3.834 1.00 98.44 105 VAL A CA 1
ATOM 822 C C . VAL A 1 105 ? -10.673 -5.076 4.645 1.00 98.44 105 VAL A C 1
ATOM 824 O O . VAL A 1 105 ? -11.764 -5.125 4.079 1.00 98.44 105 VAL A O 1
ATOM 827 N N . THR A 1 106 ? -10.546 -5.165 5.966 1.00 98.19 106 THR A N 1
ATOM 828 C CA .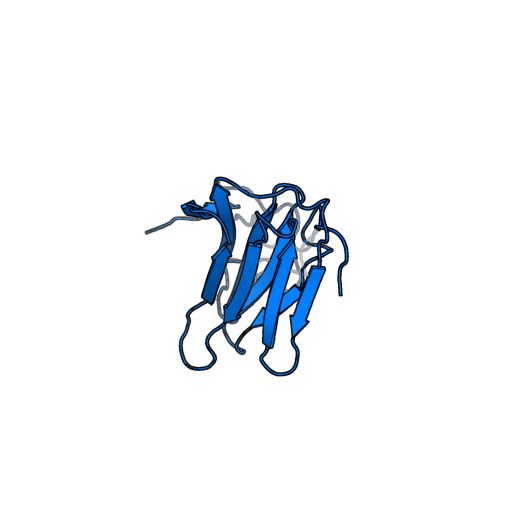 THR A 1 106 ? -11.696 -5.160 6.875 1.00 98.19 106 THR A CA 1
ATOM 829 C C . THR A 1 106 ? -11.660 -3.932 7.764 1.00 98.19 106 THR A C 1
ATOM 831 O O . THR A 1 106 ? -10.595 -3.501 8.213 1.00 98.19 106 THR A O 1
ATOM 834 N N . VAL A 1 107 ? -12.846 -3.392 8.034 1.00 97.88 107 VAL A N 1
ATOM 835 C CA . VAL A 1 107 ? -13.050 -2.242 8.911 1.00 97.88 107 VAL A CA 1
ATOM 836 C C . VAL A 1 107 ? -14.012 -2.653 10.014 1.00 97.88 107 VAL A C 1
ATOM 838 O O . VAL A 1 107 ? -15.153 -3.018 9.747 1.00 97.88 107 VAL A O 1
ATOM 841 N N . GLU A 1 108 ? -13.556 -2.575 11.254 1.00 97.81 108 GLU A N 1
ATOM 842 C CA . GLU A 1 108 ? -14.392 -2.711 12.442 1.00 97.81 108 GLU A CA 1
ATOM 843 C C . GLU A 1 108 ? -14.505 -1.329 13.096 1.00 97.81 108 GLU A C 1
ATOM 845 O O . GLU A 1 108 ? -13.488 -0.690 13.369 1.00 97.81 108 GLU A O 1
ATOM 850 N N . SER A 1 109 ? -15.727 -0.855 13.348 1.00 96.56 109 SER A N 1
ATOM 851 C CA . SER A 1 109 ? -15.994 0.448 13.974 1.00 96.56 109 SER A CA 1
ATOM 852 C C . SER A 1 109 ? -17.048 0.311 15.068 1.00 96.56 109 SER A C 1
ATOM 854 O O . SER A 1 109 ? -17.982 -0.481 14.942 1.00 96.56 109 SER A O 1
ATOM 856 N N . ARG A 1 110 ? -16.916 1.094 16.146 1.00 95.19 110 ARG A N 1
ATOM 857 C CA . ARG A 1 110 ? -17.938 1.186 17.208 1.00 95.19 110 ARG A CA 1
ATOM 858 C C . ARG A 1 110 ? -19.128 2.071 16.844 1.00 95.19 110 ARG A C 1
ATOM 860 O O . ARG A 1 110 ? -20.160 1.997 17.505 1.00 95.19 110 ARG A O 1
ATOM 867 N N . ARG A 1 111 ? -18.995 2.900 15.809 1.00 94.25 111 ARG A N 1
ATOM 868 C CA . ARG A 1 111 ? -20.070 3.744 15.280 1.00 94.25 111 ARG A CA 1
ATOM 869 C C . ARG A 1 111 ? -20.393 3.320 13.849 1.00 94.25 111 ARG A C 1
ATOM 871 O O . ARG A 1 111 ? -19.508 2.810 13.165 1.00 94.25 111 ARG A O 1
ATOM 878 N N . PRO A 1 112 ? -21.625 3.544 13.365 1.00 95.75 112 PRO A N 1
ATOM 879 C CA . PRO A 1 112 ? -21.912 3.417 11.943 1.00 95.75 112 PRO A CA 1
ATOM 880 C C . PRO A 1 112 ? -20.945 4.289 11.131 1.00 95.75 112 PRO A C 1
ATOM 882 O O . PRO A 1 112 ? -20.902 5.506 11.311 1.00 95.75 112 PRO A O 1
ATOM 885 N N . THR A 1 113 ? -20.158 3.653 10.267 1.00 95.12 113 THR A N 1
ATOM 886 C CA . THR A 1 113 ? -19.113 4.292 9.463 1.00 95.12 113 THR A CA 1
ATOM 887 C C . THR A 1 113 ? -19.220 3.785 8.032 1.00 95.12 113 THR A C 1
ATOM 889 O O . THR A 1 113 ? -19.237 2.577 7.799 1.00 95.12 113 THR A O 1
ATOM 892 N N . ALA A 1 114 ? -19.267 4.701 7.069 1.00 97.44 114 ALA A N 1
ATOM 893 C CA . ALA A 1 114 ? -19.124 4.379 5.658 1.00 97.44 114 ALA A CA 1
ATOM 894 C C . ALA A 1 114 ? -17.638 4.204 5.317 1.00 97.44 114 ALA A C 1
ATOM 896 O O . ALA A 1 114 ? -16.815 5.029 5.716 1.00 97.44 114 ALA A O 1
ATOM 897 N N . ALA A 1 115 ? -17.310 3.149 4.570 1.00 97.38 115 ALA A N 1
ATOM 898 C CA . ALA A 1 115 ? -15.979 2.922 4.021 1.00 97.38 115 ALA A CA 1
ATOM 899 C C . ALA A 1 115 ? -16.029 3.039 2.492 1.00 97.38 115 ALA A C 1
ATOM 901 O O . ALA A 1 115 ? -16.781 2.316 1.840 1.00 97.38 115 ALA A O 1
ATOM 902 N N . THR A 1 116 ? -15.219 3.930 1.928 1.00 98.25 116 THR A N 1
ATOM 903 C CA . THR A 1 116 ? -15.135 4.167 0.482 1.00 98.25 116 THR A CA 1
ATOM 904 C C . THR A 1 116 ? -13.762 3.755 -0.017 1.00 98.25 116 THR A C 1
ATOM 906 O O . THR A 1 116 ? -12.756 4.247 0.492 1.00 98.25 116 THR A O 1
ATOM 909 N N . ALA A 1 117 ? -13.720 2.882 -1.023 1.00 97.06 117 ALA A N 1
ATOM 910 C CA . ALA A 1 117 ? -12.495 2.514 -1.720 1.00 97.06 117 ALA A CA 1
ATOM 911 C C . ALA A 1 117 ? -12.372 3.297 -3.031 1.00 97.06 117 ALA A C 1
ATOM 913 O O . ALA A 1 117 ? -13.328 3.371 -3.801 1.00 97.06 117 ALA A O 1
ATOM 914 N N . ALA A 1 118 ? -11.195 3.856 -3.293 1.00 96.06 118 ALA A N 1
ATOM 915 C CA . ALA A 1 118 ? -10.873 4.539 -4.539 1.00 96.06 118 ALA A CA 1
ATOM 916 C C . ALA A 1 118 ? -9.468 4.159 -5.009 1.00 96.06 118 ALA A C 1
ATOM 918 O O . ALA A 1 118 ? -8.564 3.955 -4.196 1.00 96.06 118 ALA A O 1
ATOM 919 N N . ILE A 1 119 ? -9.285 4.092 -6.324 1.00 93.62 119 ILE A N 1
ATOM 920 C CA . ILE A 1 119 ? -7.970 3.977 -6.948 1.00 93.62 119 ILE A CA 1
ATOM 921 C C . ILE A 1 119 ? -7.499 5.361 -7.396 1.00 93.62 119 ILE A C 1
ATOM 923 O O . ILE A 1 119 ? -8.261 6.154 -7.944 1.00 93.62 119 ILE A O 1
ATOM 927 N N . GLU A 1 120 ? -6.231 5.649 -7.149 1.00 92.62 120 GLU A N 1
ATOM 928 C CA . GLU A 1 120 ? -5.563 6.891 -7.501 1.00 92.62 120 GLU A CA 1
ATOM 929 C C . GLU A 1 120 ? -4.440 6.568 -8.485 1.00 92.62 120 GLU A C 1
ATOM 931 O O . GLU A 1 120 ? -3.407 5.989 -8.123 1.00 92.62 120 GLU A O 1
ATOM 936 N N . LEU A 1 121 ? -4.681 6.914 -9.749 1.00 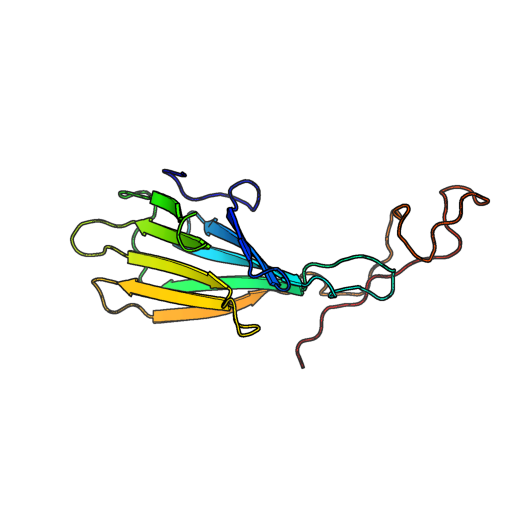88.06 121 LEU A N 1
ATOM 937 C CA . LEU A 1 121 ? -3.738 6.698 -10.840 1.00 88.06 121 LEU A CA 1
ATOM 938 C C . LEU A 1 121 ? -2.581 7.693 -10.766 1.00 88.06 121 LEU A C 1
ATOM 940 O O . LEU A 1 121 ? -2.741 8.836 -10.333 1.00 88.06 121 LEU A O 1
ATOM 944 N N . TRP A 1 122 ? -1.408 7.257 -11.213 1.00 86.38 122 TRP A N 1
ATOM 945 C CA . TRP A 1 122 ? -0.193 8.070 -11.179 1.00 86.38 122 TRP A CA 1
ATOM 946 C C . TRP A 1 122 ? 0.163 8.624 -12.542 1.00 86.38 122 TRP A C 1
ATOM 948 O O . TRP A 1 122 ? 0.466 9.810 -12.687 1.00 86.38 122 TRP A O 1
ATOM 958 N N . ARG A 1 123 ? 0.137 7.762 -13.556 1.00 89.69 123 ARG A N 1
ATOM 959 C CA . ARG A 1 123 ? 0.483 8.143 -14.917 1.00 89.69 123 ARG A CA 1
ATOM 960 C C . ARG A 1 123 ? -0.799 8.636 -15.564 1.00 89.69 123 ARG A C 1
ATOM 962 O O . ARG A 1 123 ? -1.572 7.863 -16.093 1.00 89.69 123 ARG A O 1
ATOM 969 N N . VAL A 1 124 ? -1.066 9.934 -15.470 1.00 91.00 124 VAL A N 1
ATOM 970 C CA . VAL A 1 124 ? -2.303 10.531 -16.021 1.00 91.00 124 VAL A CA 1
ATOM 971 C C . VAL A 1 124 ? -2.120 11.117 -17.420 1.00 91.00 124 VAL A C 1
ATOM 973 O O . VAL A 1 124 ? -3.087 11.495 -18.072 1.00 91.00 124 VAL A O 1
ATOM 976 N N . ARG A 1 125 ? -0.874 11.218 -17.892 1.00 93.12 125 ARG A N 1
ATOM 977 C CA . ARG A 1 125 ? -0.533 11.717 -19.226 1.00 93.12 125 ARG A CA 1
ATOM 978 C C . ARG A 1 125 ?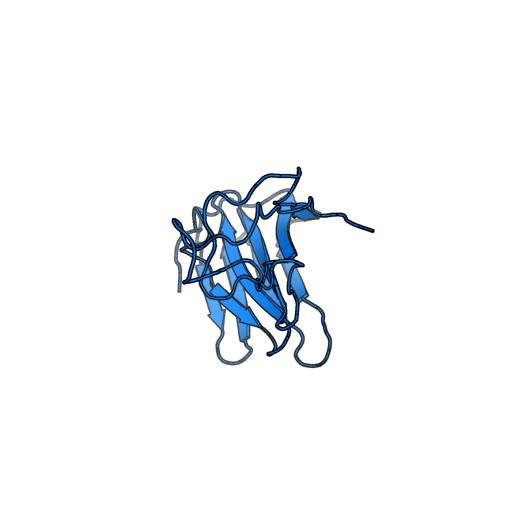 0.764 11.099 -19.724 1.00 93.12 125 ARG A C 1
ATOM 980 O O . ARG A 1 125 ? 1.655 10.797 -18.921 1.00 93.12 125 ARG A O 1
ATOM 987 N N . ARG A 1 126 ? 0.886 11.013 -21.048 1.00 94.38 126 ARG A N 1
ATOM 988 C CA . ARG A 1 126 ? 2.140 10.648 -21.700 1.00 94.38 126 ARG A CA 1
ATOM 989 C C . ARG A 1 126 ? 3.236 11.651 -21.344 1.00 94.38 126 ARG A C 1
ATOM 991 O O . ARG A 1 126 ? 3.007 12.862 -21.382 1.00 94.38 126 ARG A O 1
ATOM 998 N N . HIS A 1 127 ? 4.419 11.155 -21.011 1.00 93.62 127 HIS A N 1
ATOM 999 C CA . HIS A 1 127 ? 5.613 11.977 -20.817 1.00 93.62 127 HIS A CA 1
ATOM 1000 C C . HIS A 1 127 ? 6.876 11.209 -21.208 1.00 93.62 127 HIS A C 1
ATOM 1002 O O . HIS A 1 127 ? 6.884 9.980 -21.220 1.00 93.62 127 HIS A O 1
ATOM 1008 N N . GLU A 1 128 ? 7.931 11.939 -21.556 1.00 93.44 128 GLU A N 1
ATOM 1009 C CA . GLU A 1 128 ? 9.247 11.365 -21.836 1.00 93.44 128 GLU A CA 1
ATOM 1010 C C . GLU A 1 128 ? 9.983 11.037 -20.527 1.00 93.44 128 GLU A C 1
ATOM 1012 O O . GLU A 1 128 ? 9.934 11.812 -19.567 1.00 93.44 128 GLU A O 1
ATOM 1017 N N . LEU A 1 129 ? 10.684 9.902 -20.490 1.00 89.75 129 LEU A N 1
ATOM 1018 C CA . LEU A 1 129 ? 11.597 9.555 -19.406 1.00 89.75 129 LEU A CA 1
ATOM 1019 C C . LEU A 1 129 ? 12.894 10.353 -19.531 1.00 89.75 129 LEU A C 1
ATOM 1021 O O . LEU A 1 129 ? 13.696 10.146 -20.441 1.00 89.75 129 LEU A O 1
ATOM 1025 N N . SER A 1 130 ? 13.129 11.230 -18.558 1.00 84.31 130 SER A N 1
ATOM 1026 C CA . SER A 1 130 ? 14.336 12.058 -18.503 1.00 84.31 130 SER A CA 1
ATOM 1027 C C . SER A 1 130 ? 15.613 11.239 -18.297 1.00 84.31 130 SER A C 1
ATOM 1029 O O . SER A 1 130 ? 16.663 11.615 -18.819 1.00 84.31 130 SER A O 1
ATOM 1031 N N . ALA A 1 131 ? 15.528 10.104 -17.598 1.00 85.75 131 ALA A N 1
ATOM 1032 C CA . ALA A 1 131 ? 16.633 9.180 -17.373 1.00 85.75 131 ALA A CA 1
ATOM 1033 C C . ALA A 1 131 ? 16.177 7.723 -17.519 1.00 85.75 131 ALA A C 1
ATOM 1035 O O . ALA A 1 131 ? 15.104 7.338 -17.034 1.00 85.75 131 ALA A O 1
ATOM 1036 N N . LEU A 1 132 ? 17.022 6.930 -18.178 1.00 88.25 132 LEU A N 1
ATOM 1037 C CA . LEU A 1 132 ? 16.864 5.486 -18.256 1.00 88.25 132 LEU A CA 1
ATOM 1038 C C . LEU A 1 132 ? 17.624 4.805 -17.114 1.00 88.25 132 LEU A C 1
ATOM 1040 O O . LEU A 1 132 ? 18.579 5.357 -16.570 1.00 88.25 132 LEU A O 1
ATOM 1044 N N . GLU A 1 133 ? 17.174 3.617 -16.747 1.00 86.88 133 GLU A N 1
ATOM 1045 C CA . GLU A 1 133 ? 17.845 2.700 -15.834 1.00 86.88 133 GLU A CA 1
ATOM 1046 C C . GLU A 1 133 ? 18.488 1.566 -16.637 1.00 86.88 133 GLU A C 1
ATOM 1048 O O . GLU A 1 133 ? 18.097 1.293 -17.769 1.00 86.88 133 GLU A O 1
ATOM 1053 N N . VAL A 1 134 ? 19.467 0.875 -16.049 1.00 85.31 134 VAL A N 1
ATOM 1054 C CA . VAL A 1 134 ? 20.208 -0.204 -16.733 1.00 85.31 134 VAL A CA 1
ATOM 1055 C C . VAL A 1 134 ? 19.316 -1.353 -17.219 1.00 85.31 134 VAL A C 1
ATOM 1057 O O . VAL A 1 134 ? 19.680 -2.069 -18.146 1.00 85.31 134 VAL A O 1
ATOM 1060 N N . SER A 1 135 ? 18.159 -1.548 -16.586 1.00 83.81 135 SER A N 1
ATOM 1061 C CA . SER A 1 135 ? 17.181 -2.567 -16.968 1.00 83.81 135 SER A CA 1
ATOM 1062 C C . SER A 1 135 ? 16.252 -2.134 -18.101 1.00 83.81 135 SER A C 1
ATOM 1064 O O . SER A 1 135 ? 15.459 -2.950 -18.563 1.00 83.81 135 SER A O 1
ATOM 1066 N N . ASP A 1 136 ? 16.310 -0.874 -18.534 1.00 90.81 136 ASP A N 1
ATOM 1067 C CA . ASP A 1 136 ? 15.406 -0.373 -19.560 1.00 90.81 136 ASP A CA 1
ATOM 1068 C C . ASP A 1 136 ? 15.780 -0.881 -20.941 1.00 90.81 136 ASP A C 1
ATOM 1070 O O . ASP A 1 136 ? 16.948 -0.911 -21.328 1.00 90.81 136 ASP A O 1
ATOM 1074 N N . VAL A 1 137 ? 14.754 -1.170 -21.737 1.00 91.00 137 VAL A N 1
ATOM 1075 C CA . VAL A 1 137 ? 14.910 -1.700 -23.100 1.00 91.00 137 VAL A CA 1
ATOM 1076 C C . VAL A 1 137 ? 15.738 -0.771 -23.999 1.00 91.00 137 VAL A C 1
ATOM 1078 O O . VAL A 1 137 ? 16.435 -1.239 -24.894 1.00 91.00 137 VAL A O 1
ATOM 1081 N N . MET A 1 138 ? 15.689 0.542 -23.753 1.00 91.94 138 MET A N 1
ATOM 1082 C CA . MET A 1 138 ? 16.368 1.557 -24.569 1.00 91.94 138 MET A CA 1
ATOM 1083 C C . MET A 1 138 ? 17.726 2.002 -24.000 1.00 91.94 138 MET A C 1
ATOM 1085 O O . MET A 1 138 ? 18.306 2.969 -24.509 1.00 91.94 138 MET A O 1
ATOM 1089 N N . TRP A 1 139 ? 18.225 1.328 -22.956 1.00 90.62 139 TRP A N 1
ATOM 1090 C CA . TRP A 1 139 ? 19.544 1.588 -22.382 1.00 90.62 139 TRP A CA 1
ATOM 1091 C C . TRP A 1 139 ? 20.657 1.082 -23.310 1.00 90.62 139 TRP A C 1
ATOM 1093 O O . TRP A 1 139 ? 20.726 -0.103 -23.633 1.00 90.62 139 TRP A O 1
ATOM 1103 N N . ASP A 1 140 ? 21.560 1.972 -23.725 1.00 92.00 140 ASP A N 1
ATOM 1104 C CA . ASP A 1 140 ? 22.617 1.665 -24.696 1.00 92.00 140 ASP A CA 1
ATOM 1105 C C . ASP A 1 140 ? 23.963 2.264 -24.277 1.00 92.00 140 ASP A C 1
ATOM 1107 O O . ASP A 1 140 ? 24.221 3.451 -24.467 1.00 92.00 140 ASP A O 1
ATOM 1111 N N . TYR A 1 141 ? 24.851 1.410 -23.759 1.00 90.88 141 TYR A N 1
ATOM 1112 C CA . TYR A 1 141 ? 26.201 1.781 -23.315 1.00 90.88 141 TYR A CA 1
ATOM 1113 C C . TYR A 1 141 ? 27.094 2.380 -24.415 1.00 90.88 141 TYR A C 1
ATOM 1115 O O . TYR A 1 141 ? 28.135 2.958 -24.103 1.00 90.88 141 TYR A O 1
ATOM 1123 N N . SER A 1 142 ? 26.739 2.228 -25.695 1.00 94.19 142 SER A N 1
ATOM 1124 C CA . SER A 1 142 ? 27.517 2.774 -26.812 1.00 94.19 142 SER A CA 1
ATOM 1125 C C . SER A 1 142 ? 27.182 4.234 -27.137 1.00 94.19 142 SER A C 1
ATOM 1127 O O . SER A 1 142 ? 27.871 4.859 -27.949 1.00 94.19 142 SER A O 1
ATOM 1129 N N . ARG A 1 143 ? 26.133 4.797 -26.523 1.00 89.25 143 ARG A N 1
ATOM 1130 C CA . ARG A 1 143 ? 25.619 6.141 -26.817 1.00 89.25 143 ARG A CA 1
ATOM 1131 C C . ARG A 1 143 ? 25.895 7.124 -25.674 1.00 89.25 143 ARG A C 1
ATOM 1133 O O . ARG A 1 143 ? 25.852 6.735 -24.506 1.00 89.25 143 ARG A O 1
ATOM 1140 N N . PRO A 1 144 ? 26.106 8.421 -25.975 1.00 84.88 144 PRO A N 1
ATOM 1141 C CA . PRO A 1 144 ? 26.044 9.468 -24.959 1.00 84.88 144 PRO A CA 1
ATOM 1142 C C . PRO A 1 144 ? 24.729 9.382 -24.173 1.00 84.88 144 PRO A C 1
ATOM 1144 O O . PRO A 1 144 ? 23.688 9.060 -24.742 1.00 84.88 144 PRO A O 1
ATOM 1147 N N . GLU A 1 145 ? 24.789 9.640 -22.865 1.00 86.00 145 GLU A N 1
ATOM 1148 C CA . GLU A 1 145 ? 23.638 9.558 -21.942 1.00 86.00 145 GLU A CA 1
ATOM 1149 C C . GLU A 1 145 ? 22.999 8.161 -21.801 1.00 86.00 145 GLU A C 1
ATOM 1151 O O . GLU A 1 145 ? 21.990 8.020 -21.112 1.00 86.00 145 GLU A O 1
ATOM 1156 N N . ASN A 1 146 ? 23.600 7.125 -22.396 1.00 91.56 146 ASN A N 1
ATOM 1157 C CA . ASN A 1 146 ? 23.127 5.740 -22.410 1.00 91.56 146 ASN A CA 1
ATOM 1158 C C . ASN A 1 146 ? 21.728 5.537 -23.028 1.00 91.56 146 ASN A C 1
ATOM 1160 O O . ASN A 1 146 ? 20.993 4.646 -22.604 1.00 91.56 146 ASN A O 1
ATOM 1164 N N . LYS A 1 147 ? 21.334 6.353 -24.018 1.00 89.50 147 LYS A N 1
ATOM 1165 C CA . LYS A 1 147 ? 20.001 6.288 -24.650 1.00 89.50 147 LYS A CA 1
ATOM 1166 C C . LYS A 1 147 ? 20.077 5.902 -26.125 1.00 89.50 147 LYS A C 1
ATOM 1168 O O . LYS A 1 147 ? 20.708 6.599 -26.918 1.00 89.50 147 LYS A O 1
ATOM 1173 N N . HIS A 1 148 ? 19.363 4.845 -26.512 1.00 89.81 148 HIS A N 1
ATOM 1174 C CA . HIS A 1 148 ? 19.218 4.461 -27.920 1.00 89.81 148 HIS A CA 1
ATOM 1175 C C . HIS A 1 148 ? 18.172 5.309 -28.667 1.00 89.81 148 HIS A C 1
ATOM 1177 O O . HIS A 1 148 ? 18.402 5.716 -29.805 1.00 89.81 148 HIS A O 1
ATOM 1183 N N . ALA A 1 149 ? 17.032 5.600 -28.030 1.00 90.00 149 ALA A N 1
ATOM 1184 C CA . ALA A 1 149 ? 16.020 6.535 -28.528 1.00 90.00 149 ALA A CA 1
ATOM 1185 C C . ALA A 1 149 ? 15.205 7.145 -27.373 1.00 90.00 149 ALA A C 1
ATOM 1187 O O . ALA A 1 149 ? 15.342 6.740 -26.214 1.00 90.00 149 ALA A O 1
ATOM 1188 N N . LEU A 1 150 ? 14.339 8.112 -27.696 1.00 90.56 150 LEU A N 1
ATOM 1189 C CA . LEU A 1 150 ? 13.394 8.680 -26.731 1.00 90.56 150 LEU A CA 1
ATOM 1190 C C . LEU A 1 150 ? 12.470 7.585 -26.195 1.00 90.56 150 LEU A C 1
ATOM 1192 O O . LEU A 1 150 ? 11.936 6.780 -26.956 1.00 90.56 150 LEU A O 1
ATOM 1196 N N . THR A 1 151 ? 12.272 7.585 -24.883 1.00 91.31 151 THR A N 1
ATOM 1197 C CA . THR A 1 151 ? 11.467 6.584 -24.180 1.00 91.31 151 THR A CA 1
ATOM 1198 C C . THR A 1 151 ? 10.310 7.289 -23.488 1.00 91.31 151 THR A C 1
ATOM 1200 O O . THR A 1 151 ? 10.517 8.305 -22.824 1.00 91.31 151 THR A O 1
ATOM 1203 N N . PHE A 1 152 ? 9.091 6.781 -23.651 1.00 92.75 152 PHE A N 1
ATOM 1204 C CA . PHE A 1 152 ? 7.878 7.417 -23.138 1.00 92.75 152 PHE A CA 1
ATOM 1205 C C . PHE A 1 152 ? 7.169 6.518 -22.133 1.00 92.75 152 PHE A C 1
ATOM 1207 O O . PHE A 1 152 ? 7.184 5.301 -22.265 1.00 92.75 152 PHE A O 1
ATOM 1214 N N . VAL A 1 153 ? 6.518 7.130 -21.148 1.00 91.81 153 VAL A N 1
ATOM 1215 C CA . VAL A 1 153 ? 5.580 6.457 -20.247 1.00 91.81 153 VAL A CA 1
ATOM 1216 C C . VAL A 1 153 ? 4.171 6.858 -20.640 1.00 91.81 153 VAL A C 1
ATOM 1218 O O . VAL A 1 153 ? 3.838 8.045 -20.606 1.00 91.81 153 VAL A O 1
ATOM 1221 N N . GLU A 1 154 ? 3.351 5.870 -20.980 1.00 92.50 154 GLU A N 1
ATOM 1222 C CA . GLU A 1 154 ? 1.939 6.057 -21.312 1.00 92.50 154 GLU A CA 1
ATOM 1223 C C . GLU A 1 154 ? 1.052 6.178 -20.058 1.00 92.50 154 GLU A C 1
ATOM 1225 O O . GLU A 1 154 ? 1.431 5.714 -18.972 1.00 92.50 154 GLU A O 1
ATOM 1230 N N . PRO A 1 155 ? -0.121 6.833 -20.170 1.00 91.62 155 PRO A N 1
ATOM 1231 C CA . PRO A 1 155 ? -1.048 6.956 -19.057 1.00 91.62 155 PRO A CA 1
ATOM 1232 C C . PRO A 1 155 ? -1.673 5.612 -18.652 1.00 91.62 155 PRO A C 1
ATOM 1234 O O . PRO A 1 155 ? -1.935 4.738 -19.475 1.00 91.62 155 PRO A O 1
ATOM 1237 N N . ASP A 1 156 ? -1.964 5.485 -17.362 1.00 89.44 156 ASP A N 1
ATOM 1238 C CA . ASP A 1 156 ? -2.762 4.416 -16.782 1.00 89.44 156 ASP A CA 1
ATOM 1239 C C . ASP A 1 156 ? -4.204 4.478 -17.289 1.00 89.44 156 ASP A C 1
ATOM 1241 O O . ASP A 1 156 ? -4.818 5.545 -17.330 1.00 89.44 156 ASP A O 1
ATOM 1245 N N . THR A 1 157 ? -4.763 3.315 -17.621 1.00 84.81 157 THR A N 1
ATOM 1246 C CA . THR A 1 157 ? -6.166 3.166 -18.020 1.00 84.81 157 THR A CA 1
ATOM 1247 C C . THR A 1 157 ? -6.840 2.139 -17.118 1.00 84.81 157 THR A C 1
ATOM 1249 O O . THR A 1 157 ? -6.285 1.070 -16.869 1.00 84.81 157 THR A O 1
ATOM 1252 N N . LEU A 1 158 ? -8.037 2.467 -16.632 1.00 81.19 158 LEU A N 1
ATOM 1253 C CA . LEU A 1 158 ? -8.933 1.518 -15.974 1.00 81.19 158 LEU A CA 1
ATOM 1254 C C . LEU A 1 158 ? -9.950 1.061 -17.017 1.00 81.19 158 LEU A C 1
ATOM 1256 O O . LEU A 1 158 ? -10.612 1.904 -17.622 1.00 81.19 158 LEU A O 1
ATOM 1260 N N . LEU A 1 159 ? -10.000 -0.247 -17.253 1.00 72.56 159 LEU A N 1
ATOM 1261 C CA . LEU A 1 159 ? -10.907 -0.886 -18.207 1.00 72.56 159 LEU A CA 1
ATOM 1262 C C . LEU A 1 159 ? -12.178 -1.369 -17.508 1.00 72.56 159 LEU A C 1
ATOM 1264 O O . LEU A 1 159 ? -12.065 -1.821 -16.345 1.00 72.56 159 LEU A O 1
#

Secondary structure (DSSP, 8-state):
-BSS--SSGGGPEEEESSSEEEEEEE-TTS-EEEEEEEEEEE-TTS-EEEEEEEEEEEES---TTSS-EEEEETTTTEEEEEES-TTT-EEEEEEE-SSSS-EEEEEEESS--EEEEEEE-S--S-EE-SS--TTSTTB-TTSGGGBSS--EEPPP---

Sequence (159 aa):
MWDSPSRDAFGSMPLGNGQIGVNAWVEPSGHLVFYIGRTDSWGDNGRLLKLGRVRISLSPSPSTEKQFEQRLSLKDATLVARWGGQDDKVTLRLWVDANHPVIHVTVESRRPTAATAAIELWRVRRHELSALEVSDVMWDYSRPENKHALTFVEPDTLL

Radius of gyration: 18.97 Å; chains: 1; bounding box: 49×31×52 Å

Foldseek 3Di:
DDQAFDQDLVPFDWFEQQFWIKTWTQHQQRKIKIWIFGPPCADPFQDGDTLFMKIKDKVPAAGRVARWDWDQDPVQRKIWIWGDDPQWIKIWIWHQDNVDRDIDIDIDTNDDMDIDMDTDWDFAAKDWDPADDPSTPQQAPVDVSRGNDIDMDGGRDDD

pLDDT: mean 94.18, std 4.2, range [72.56, 98.75]